Protein AF-A0A842JA09-F1 (afdb_monomer_lite)

Radius of gyration: 15.21 Å; chains: 1; bounding box: 38×19×45 Å

Secondary structure (DSSP, 8-state):
--HHHHHHHHS-HHHHHHHHHHHHHHHHHHHHHHHHTTSTTTHHHHHHHHHHHHHHHHHHHHHTT-HHHHHHHHHHHHHHHHHTTS--PBPHHHHHHHHHHHHHHHHHHHHHHTT-SSPPPPPTTTTS--S--B-

Structure (mmCIF, N/CA/C/O backbone):
data_AF-A0A842JA09-F1
#
_entry.id   AF-A0A842JA09-F1
#
loop_
_atom_site.group_PDB
_atom_site.id
_atom_site.type_symbol
_atom_site.label_atom_id
_atom_site.label_alt_id
_atom_site.label_comp_id
_atom_site.label_asym_id
_atom_site.label_entity_id
_atom_site.label_seq_id
_atom_site.pdbx_PDB_ins_code
_atom_site.Cartn_x
_atom_site.Cartn_y
_atom_site.Cartn_z
_atom_site.occupancy
_atom_site.B_iso_or_equiv
_atom_site.auth_seq_id
_atom_site.auth_comp_id
_atom_site.auth_asym_id
_atom_site.auth_atom_id
_atom_site.pdbx_PDB_model_num
ATOM 1 N N . MET A 1 1 ? 7.811 -2.016 -24.109 1.00 83.75 1 MET A N 1
ATOM 2 C CA . MET A 1 1 ? 8.863 -1.941 -23.073 1.00 83.75 1 MET A CA 1
ATOM 3 C C . MET A 1 1 ? 8.120 -1.791 -21.772 1.00 83.75 1 MET A C 1
ATOM 5 O O . MET A 1 1 ? 7.260 -0.922 -21.731 1.00 83.75 1 MET A O 1
ATOM 9 N N . GLY A 1 2 ? 8.335 -2.692 -20.819 1.00 96.88 2 GLY A N 1
ATOM 10 C CA . GLY A 1 2 ? 7.568 -2.692 -19.583 1.00 96.88 2 GLY A CA 1
ATOM 11 C C . GLY A 1 2 ? 8.122 -1.746 -18.530 1.00 96.88 2 GLY A C 1
ATOM 12 O O . GLY A 1 2 ? 9.073 -0.991 -18.772 1.00 96.88 2 GLY A O 1
ATOM 13 N N . ILE A 1 3 ? 7.485 -1.775 -17.366 1.00 98.25 3 ILE A N 1
ATOM 14 C CA . ILE A 1 3 ? 7.798 -0.905 -16.235 1.00 98.25 3 ILE A CA 1
ATOM 15 C C . ILE A 1 3 ? 9.226 -1.150 -15.739 1.00 98.25 3 ILE A C 1
ATOM 17 O O . ILE A 1 3 ? 9.992 -0.193 -15.634 1.00 98.25 3 ILE A O 1
ATOM 21 N N . LEU A 1 4 ? 9.607 -2.405 -15.481 1.00 98.06 4 LEU A N 1
ATOM 22 C CA . LEU A 1 4 ? 10.922 -2.739 -14.928 1.00 98.06 4 LEU A CA 1
ATOM 23 C C . LEU A 1 4 ? 12.049 -2.305 -15.860 1.00 98.06 4 LEU A C 1
ATOM 25 O O . LEU A 1 4 ? 12.944 -1.581 -15.434 1.00 98.06 4 LEU A O 1
ATOM 29 N N . LYS A 1 5 ? 11.962 -2.640 -17.151 1.00 97.88 5 LYS A N 1
ATOM 30 C CA . LYS A 1 5 ? 12.979 -2.210 -18.123 1.00 97.88 5 LYS A CA 1
ATOM 31 C C . LYS A 1 5 ? 13.066 -0.694 -18.247 1.00 97.88 5 LYS A C 1
ATOM 33 O O . LYS A 1 5 ? 14.140 -0.169 -18.513 1.00 97.88 5 LYS A O 1
ATOM 38 N N . SER A 1 6 ? 11.950 0.015 -18.076 1.00 97.75 6 SER A N 1
ATOM 39 C CA . SER A 1 6 ? 11.962 1.482 -18.071 1.00 97.75 6 SER A CA 1
ATOM 40 C C . SER A 1 6 ? 12.716 2.020 -16.850 1.00 97.75 6 SER A C 1
ATOM 42 O O . SER A 1 6 ? 13.542 2.917 -16.993 1.00 97.75 6 SER A O 1
ATOM 44 N N . LEU A 1 7 ? 12.508 1.427 -15.670 1.00 97.88 7 LEU A N 1
ATOM 45 C CA . LEU A 1 7 ? 13.255 1.777 -14.458 1.00 97.88 7 LEU A CA 1
ATOM 46 C C . LEU A 1 7 ? 14.756 1.487 -14.597 1.00 97.88 7 LEU A C 1
ATOM 48 O O . LEU A 1 7 ? 15.566 2.321 -14.213 1.00 97.88 7 LEU A O 1
ATOM 52 N N . GLU A 1 8 ? 15.133 0.353 -15.184 1.00 97.38 8 GLU A N 1
ATOM 53 C CA . GLU A 1 8 ? 16.539 -0.019 -15.419 1.00 97.38 8 GLU A CA 1
ATOM 54 C C . GLU A 1 8 ? 17.255 0.886 -16.440 1.00 97.38 8 GLU A C 1
ATOM 56 O O . GLU A 1 8 ? 18.484 0.922 -16.482 1.00 97.38 8 GLU A O 1
ATOM 61 N N . ILE A 1 9 ? 16.505 1.615 -17.275 1.00 97.62 9 ILE A N 1
ATOM 62 C CA . ILE A 1 9 ? 17.046 2.644 -18.176 1.00 97.62 9 ILE A CA 1
ATOM 63 C C . ILE A 1 9 ? 17.210 3.977 -17.441 1.00 97.62 9 ILE A C 1
ATOM 65 O O . ILE A 1 9 ? 18.205 4.676 -17.644 1.00 97.62 9 ILE A O 1
ATOM 69 N N . ASP A 1 10 ? 16.229 4.338 -16.614 1.00 97.38 10 ASP A N 1
ATOM 70 C CA . ASP A 1 10 ? 16.164 5.644 -15.954 1.00 97.38 10 ASP A CA 1
ATOM 71 C C . ASP A 1 10 ? 17.037 5.730 -14.686 1.00 97.38 10 ASP A C 1
ATOM 73 O O . ASP A 1 10 ? 17.441 6.828 -14.290 1.00 97.38 10 ASP A O 1
ATOM 77 N N . TYR A 1 11 ? 17.343 4.593 -14.056 1.00 97.88 11 TYR A N 1
ATOM 78 C CA . TYR A 1 11 ? 18.053 4.494 -12.778 1.00 97.88 11 TYR A CA 1
ATOM 79 C C . TYR A 1 11 ? 19.168 3.438 -12.825 1.00 97.88 11 TYR A C 1
ATOM 81 O O . TYR A 1 11 ? 19.184 2.556 -13.680 1.00 97.88 11 TYR A O 1
ATOM 89 N N . SER A 1 12 ? 20.126 3.511 -11.893 1.00 97.94 12 SER A N 1
ATOM 90 C CA . SER A 1 12 ? 21.146 2.465 -11.759 1.00 97.94 12 SER A CA 1
ATOM 91 C C . SER A 1 12 ? 20.546 1.176 -11.202 1.00 97.94 12 SER A C 1
ATOM 93 O O . SER A 1 12 ? 19.601 1.219 -10.415 1.00 97.94 12 SER A O 1
ATOM 95 N N . TYR A 1 13 ? 21.157 0.041 -11.547 1.00 96.38 13 TYR A N 1
ATOM 96 C CA . TYR A 1 13 ? 20.757 -1.278 -11.051 1.00 96.38 13 TYR A CA 1
ATOM 97 C C . TYR A 1 13 ? 20.590 -1.305 -9.521 1.00 96.38 13 TYR A C 1
ATOM 99 O O . TYR A 1 13 ? 19.532 -1.695 -9.045 1.00 96.38 13 TYR A O 1
ATOM 107 N N . ASP A 1 14 ? 21.563 -0.775 -8.769 1.00 98.06 14 ASP A N 1
ATOM 108 C CA . ASP A 1 14 ? 21.517 -0.744 -7.298 1.00 98.06 14 ASP A CA 1
ATOM 109 C C . ASP A 1 14 ? 20.282 -0.002 -6.750 1.00 98.06 14 ASP A C 1
ATOM 111 O O . ASP A 1 14 ? 19.674 -0.440 -5.779 1.00 98.06 14 ASP A O 1
ATOM 115 N N . ILE A 1 15 ? 19.877 1.105 -7.390 1.00 98.06 15 ILE A N 1
ATOM 116 C CA . ILE A 1 15 ? 18.699 1.888 -6.979 1.00 98.06 15 ILE A CA 1
ATOM 117 C C . ILE A 1 15 ? 17.418 1.102 -7.260 1.00 98.06 15 ILE A C 1
ATOM 119 O O . ILE A 1 15 ? 16.494 1.105 -6.446 1.00 98.06 15 ILE A O 1
ATOM 123 N N . VAL A 1 16 ? 17.350 0.443 -8.419 1.00 98.25 16 VAL A N 1
ATOM 124 C CA . VAL A 1 16 ? 16.198 -0.382 -8.793 1.00 98.25 16 VAL A CA 1
ATOM 125 C C . VAL A 1 16 ? 16.078 -1.571 -7.841 1.00 98.25 16 VAL A C 1
ATOM 127 O O . VAL A 1 16 ? 15.003 -1.800 -7.296 1.00 98.25 16 VAL A O 1
ATOM 130 N N . GLU A 1 17 ? 17.171 -2.288 -7.579 1.00 97.88 17 GLU A N 1
ATOM 131 C CA . GLU A 1 17 ? 17.195 -3.438 -6.671 1.00 97.88 17 GLU A CA 1
ATOM 132 C C . GLU A 1 17 ? 16.815 -3.047 -5.236 1.00 97.88 17 GLU A C 1
ATOM 134 O O . GLU A 1 17 ? 15.989 -3.724 -4.615 1.00 97.88 17 GLU A O 1
ATOM 139 N N . GLU A 1 18 ? 17.353 -1.937 -4.717 1.00 98.06 18 GLU A N 1
ATOM 140 C CA . GLU A 1 18 ? 16.997 -1.418 -3.392 1.00 98.06 18 GLU A CA 1
ATOM 141 C C . GLU A 1 18 ? 15.508 -1.065 -3.319 1.00 98.06 18 GLU A C 1
ATOM 143 O O . GLU A 1 18 ? 14.823 -1.459 -2.371 1.00 98.06 18 GLU A O 1
ATOM 148 N N . PHE A 1 19 ? 14.981 -0.375 -4.337 1.00 98.19 19 PHE A N 1
ATOM 149 C CA . PHE A 1 19 ? 13.563 -0.039 -4.411 1.00 98.19 19 PHE A CA 1
ATOM 150 C C . PHE A 1 19 ? 12.682 -1.291 -4.401 1.00 98.19 19 PHE A C 1
ATOM 152 O O . PHE A 1 19 ? 11.757 -1.366 -3.593 1.00 98.19 19 PHE A O 1
ATOM 159 N N . LEU A 1 20 ? 12.961 -2.270 -5.266 1.00 98.19 20 LEU A N 1
ATOM 160 C CA . LEU A 1 20 ? 12.163 -3.495 -5.372 1.00 98.19 20 LEU A CA 1
ATOM 161 C C . LEU A 1 20 ? 12.213 -4.308 -4.079 1.00 98.19 20 LEU A C 1
ATOM 163 O O . LEU A 1 20 ? 11.175 -4.753 -3.592 1.00 98.19 20 LEU A O 1
ATOM 167 N N . SER A 1 21 ? 13.400 -4.441 -3.486 1.00 98.06 21 SER A N 1
ATOM 168 C CA . SER A 1 21 ? 13.589 -5.158 -2.224 1.00 98.06 21 SER A CA 1
ATOM 169 C C . SER A 1 21 ? 12.813 -4.498 -1.086 1.00 98.06 21 SER A C 1
ATOM 171 O O . SER A 1 21 ? 12.108 -5.168 -0.331 1.00 98.06 21 SER A O 1
ATOM 173 N N . HIS A 1 22 ? 12.902 -3.170 -0.979 1.00 97.62 22 HIS A N 1
ATOM 174 C CA . HIS A 1 22 ? 12.197 -2.416 0.049 1.00 97.62 22 HIS A CA 1
ATOM 175 C C . HIS A 1 22 ? 10.681 -2.444 -0.167 1.00 97.62 22 HIS A C 1
ATOM 177 O O . HIS A 1 22 ? 9.932 -2.668 0.780 1.00 97.62 22 HIS A O 1
ATOM 183 N N . TYR A 1 23 ? 10.219 -2.259 -1.404 1.00 98.38 23 TYR A N 1
ATOM 184 C CA . TYR A 1 23 ? 8.800 -2.306 -1.742 1.00 98.38 23 TYR A CA 1
ATOM 185 C C . TYR A 1 23 ? 8.193 -3.684 -1.454 1.00 98.38 23 TYR A C 1
ATOM 187 O O . TYR A 1 23 ? 7.129 -3.757 -0.843 1.00 98.38 23 TYR A O 1
ATOM 195 N N . SER A 1 24 ? 8.897 -4.762 -1.811 1.00 98.06 24 SER A N 1
ATOM 196 C CA . SER A 1 24 ? 8.469 -6.140 -1.551 1.00 98.06 24 SER A CA 1
ATOM 197 C C . SER A 1 24 ? 8.348 -6.428 -0.052 1.00 98.06 24 SER A C 1
ATOM 199 O O . SER A 1 24 ? 7.278 -6.822 0.407 1.00 98.06 24 SER A O 1
ATOM 201 N N . LEU A 1 25 ? 9.381 -6.086 0.733 1.00 98.06 25 LEU A N 1
ATOM 202 C CA . LEU A 1 25 ? 9.343 -6.203 2.195 1.00 98.06 25 LEU A CA 1
ATOM 203 C C . LEU A 1 25 ? 8.144 -5.463 2.799 1.00 98.06 25 LEU A C 1
ATOM 205 O O . LEU A 1 25 ? 7.492 -5.963 3.711 1.00 98.06 25 LEU A O 1
ATOM 209 N N . MET A 1 26 ? 7.869 -4.255 2.312 1.00 98.12 26 MET A N 1
ATOM 210 C CA . MET A 1 26 ? 6.778 -3.448 2.837 1.00 98.12 26 MET A CA 1
ATOM 211 C C . MET A 1 26 ? 5.408 -4.043 2.521 1.00 98.12 26 MET A C 1
ATOM 213 O O . MET A 1 26 ? 4.550 -4.010 3.399 1.00 98.12 26 MET A O 1
ATOM 217 N N . CYS A 1 27 ? 5.206 -4.609 1.328 1.00 98.06 27 CYS A N 1
ATOM 218 C CA . CYS A 1 27 ? 3.949 -5.279 0.990 1.00 98.06 27 CYS A CA 1
ATOM 219 C C . CYS A 1 27 ? 3.729 -6.533 1.858 1.00 98.06 27 CYS A C 1
ATOM 221 O O . CYS A 1 27 ? 2.653 -6.688 2.433 1.00 98.06 27 CYS A O 1
ATOM 223 N N . ASP A 1 28 ? 4.773 -7.340 2.084 1.00 97.69 28 ASP A N 1
ATOM 224 C CA . ASP A 1 28 ? 4.704 -8.547 2.925 1.00 97.69 28 ASP A CA 1
ATOM 225 C C . ASP A 1 28 ? 4.318 -8.244 4.391 1.00 97.69 28 ASP A C 1
ATOM 227 O O . ASP A 1 28 ? 3.726 -9.074 5.087 1.00 97.69 28 ASP A O 1
ATOM 231 N N . LEU A 1 29 ? 4.654 -7.048 4.888 1.00 98.06 29 LEU A N 1
ATOM 232 C CA . LEU A 1 29 ? 4.340 -6.620 6.253 1.00 98.06 29 LEU A CA 1
ATOM 233 C C . LEU A 1 29 ? 2.914 -6.070 6.415 1.00 98.06 29 LEU A C 1
ATOM 235 O O . LEU A 1 29 ? 2.428 -6.016 7.548 1.00 98.06 29 LEU A O 1
ATOM 239 N N . MET A 1 30 ? 2.238 -5.655 5.337 1.00 98.25 30 MET A N 1
ATOM 240 C CA . MET A 1 30 ? 0.943 -4.962 5.421 1.00 98.25 30 MET A CA 1
ATOM 241 C C . MET A 1 30 ? -0.145 -5.843 6.035 1.00 98.25 30 MET A C 1
ATOM 243 O O . MET A 1 30 ? -0.721 -5.482 7.060 1.00 98.25 30 MET A O 1
ATOM 247 N N . GLU A 1 31 ? -0.415 -7.004 5.443 1.00 98.31 31 GLU A N 1
ATOM 248 C CA . GLU A 1 31 ? -1.526 -7.877 5.837 1.00 98.31 31 GLU A CA 1
ATOM 249 C C . GLU A 1 31 ? -1.536 -8.248 7.337 1.00 98.31 31 GLU A C 1
ATOM 251 O O . GLU A 1 31 ? -2.553 -8.011 8.002 1.00 98.31 31 GLU A O 1
ATOM 256 N N . PRO A 1 32 ? -0.439 -8.747 7.951 1.00 98.44 32 PRO A N 1
ATOM 257 C CA . PRO A 1 32 ? -0.453 -9.076 9.378 1.00 98.44 32 PRO A CA 1
ATOM 258 C C . PRO A 1 32 ? -0.660 -7.849 10.281 1.00 98.44 32 PRO A C 1
ATOM 260 O O . PRO A 1 32 ? -1.242 -7.972 11.368 1.00 98.44 32 PRO A O 1
ATOM 263 N N . LEU A 1 33 ? -0.208 -6.663 9.858 1.00 98.75 33 LEU A N 1
ATOM 264 C CA . LEU A 1 33 ? -0.462 -5.418 10.581 1.00 98.75 33 LEU A CA 1
ATOM 265 C C . LEU A 1 33 ? -1.934 -5.009 10.472 1.00 98.75 33 LEU A C 1
ATOM 267 O O . LEU A 1 33 ? -2.533 -4.674 11.497 1.00 98.75 33 LEU A O 1
ATOM 271 N N . ILE A 1 34 ? -2.520 -5.103 9.275 1.00 98.81 34 ILE A N 1
ATOM 272 C CA . ILE A 1 34 ? -3.927 -4.785 8.996 1.00 98.81 34 ILE A CA 1
ATOM 273 C C . ILE A 1 34 ? -4.850 -5.674 9.831 1.00 98.81 34 ILE A C 1
ATOM 275 O O . ILE A 1 34 ? -5.670 -5.161 10.589 1.00 98.81 34 ILE A O 1
ATOM 279 N N . ILE A 1 35 ? -4.651 -6.995 9.799 1.00 98.62 35 ILE A N 1
ATOM 280 C CA . ILE A 1 35 ? -5.442 -7.949 10.596 1.00 98.62 35 ILE A CA 1
ATOM 281 C C . ILE A 1 35 ? -5.349 -7.626 12.094 1.00 98.62 35 ILE A C 1
ATOM 283 O O . ILE A 1 35 ? -6.319 -7.746 12.845 1.00 98.62 35 ILE A O 1
ATOM 287 N N . GLY A 1 36 ? -4.178 -7.193 12.564 1.00 98.44 36 GLY A N 1
ATOM 288 C CA . GLY A 1 36 ? -4.000 -6.833 13.965 1.00 98.44 36 GLY A CA 1
ATOM 289 C C . GLY A 1 36 ? -4.703 -5.538 14.391 1.00 98.44 36 GLY A C 1
ATOM 290 O O . GLY A 1 36 ? -4.839 -5.335 15.595 1.00 98.44 36 GLY A O 1
ATOM 291 N N . LEU A 1 37 ? -5.201 -4.700 13.472 1.00 98.56 37 LEU A N 1
ATOM 292 C CA . LEU A 1 37 ? -5.985 -3.505 13.820 1.00 98.56 37 LEU A CA 1
ATOM 293 C C . LEU A 1 37 ? -7.328 -3.842 14.482 1.00 98.56 37 LEU A C 1
ATOM 295 O O . LEU A 1 37 ? -7.799 -3.078 15.322 1.00 98.56 37 LEU A O 1
ATOM 299 N N . ALA A 1 38 ? -7.907 -5.010 14.190 1.00 97.25 38 ALA A N 1
ATOM 300 C CA . ALA A 1 38 ? -9.127 -5.492 14.847 1.00 97.25 38 ALA A CA 1
ATOM 301 C C . ALA A 1 38 ? -8.923 -5.792 16.349 1.00 97.25 38 ALA A C 1
ATOM 303 O O . ALA A 1 38 ? -9.867 -6.078 17.088 1.00 97.25 38 ALA A O 1
ATOM 304 N N . ARG A 1 39 ? -7.675 -5.748 16.832 1.00 97.25 39 ARG A N 1
ATOM 305 C CA . ARG A 1 39 ? -7.318 -6.018 18.221 1.00 97.25 39 ARG A CA 1
ATOM 306 C C . ARG A 1 39 ? -6.917 -4.744 18.946 1.00 97.25 39 ARG A C 1
ATOM 308 O O . ARG A 1 39 ? -5.899 -4.130 18.633 1.00 97.25 39 ARG A O 1
ATOM 315 N N . ASN A 1 40 ? -7.656 -4.407 19.999 1.00 95.31 40 ASN A N 1
ATOM 316 C CA . ASN A 1 40 ? -7.423 -3.182 20.764 1.00 95.31 40 ASN A CA 1
ATOM 317 C C . ASN A 1 40 ? -6.006 -3.117 21.381 1.00 95.31 40 ASN A C 1
ATOM 319 O O . ASN A 1 40 ? -5.375 -2.067 21.404 1.00 95.31 40 ASN A O 1
ATOM 323 N N . ASP A 1 41 ? -5.452 -4.259 21.811 1.00 97.38 41 ASP A N 1
ATOM 324 C CA . ASP A 1 41 ? -4.091 -4.347 22.364 1.00 97.38 41 ASP A CA 1
ATOM 325 C C . ASP A 1 41 ? -2.977 -4.123 21.325 1.00 97.38 41 ASP A C 1
ATOM 327 O O . ASP A 1 41 ? -1.820 -3.933 21.698 1.00 97.38 41 ASP A O 1
ATOM 331 N N . ARG A 1 42 ? -3.307 -4.145 20.027 1.00 97.50 42 ARG A N 1
ATOM 332 C CA . ARG A 1 42 ? -2.354 -3.990 18.916 1.00 97.50 42 ARG A CA 1
ATOM 333 C C . ARG A 1 42 ? -2.610 -2.766 18.048 1.00 97.50 42 ARG A C 1
ATOM 335 O O . ARG A 1 42 ? -1.673 -2.317 17.393 1.00 97.50 42 ARG A O 1
ATOM 342 N N . TYR A 1 43 ? -3.827 -2.220 18.073 1.00 98.31 43 TYR A N 1
ATOM 343 C CA . TYR A 1 43 ? -4.281 -1.141 17.197 1.00 98.31 43 TYR A CA 1
ATOM 344 C C . TYR A 1 43 ? -3.248 -0.022 17.053 1.00 98.31 43 TYR A C 1
ATOM 346 O O . TYR A 1 43 ? -2.737 0.207 15.961 1.00 98.31 43 TYR A O 1
ATOM 354 N N . ASN A 1 44 ? -2.860 0.598 18.172 1.00 98.25 44 ASN A N 1
ATOM 355 C CA . ASN A 1 44 ? -1.928 1.724 18.177 1.00 98.25 44 ASN A CA 1
ATOM 356 C C . ASN A 1 44 ? -0.564 1.376 17.567 1.00 98.25 44 ASN A C 1
ATOM 358 O O . ASN A 1 44 ? -0.021 2.158 16.792 1.00 98.25 44 ASN A O 1
ATOM 362 N N . ALA A 1 45 ? 0.011 0.219 17.897 1.00 98.31 45 ALA A N 1
ATOM 363 C CA . ALA A 1 45 ? 1.303 -0.174 17.339 1.00 98.31 45 ALA A CA 1
ATOM 364 C C . ALA A 1 45 ? 1.196 -0.412 15.826 1.00 98.31 45 ALA A C 1
ATOM 366 O O . ALA A 1 45 ? 2.013 0.096 15.058 1.00 98.31 45 ALA A O 1
ATOM 367 N N . ASN A 1 46 ? 0.149 -1.122 15.406 1.00 98.75 46 ASN A N 1
ATOM 368 C CA . ASN A 1 46 ? -0.046 -1.524 14.023 1.00 98.75 46 ASN A CA 1
ATOM 369 C C . ASN A 1 46 ? -0.387 -0.345 13.108 1.00 98.75 46 ASN A C 1
ATOM 371 O O . ASN A 1 46 ? 0.199 -0.235 12.035 1.00 98.75 46 ASN A O 1
ATOM 375 N N . ILE A 1 47 ? -1.272 0.567 13.526 1.00 98.75 47 ILE A N 1
ATOM 376 C CA . ILE A 1 47 ? -1.661 1.709 12.687 1.00 98.75 47 ILE A CA 1
ATOM 377 C C . ILE A 1 47 ? -0.506 2.695 12.492 1.00 98.75 47 ILE A C 1
ATOM 379 O O . ILE A 1 47 ? -0.319 3.238 11.405 1.00 98.75 47 ILE A O 1
ATOM 383 N N . ASN A 1 48 ? 0.326 2.884 13.523 1.00 98.69 48 ASN A N 1
ATOM 384 C CA . ASN A 1 48 ? 1.537 3.693 13.409 1.00 98.69 48 ASN A CA 1
ATOM 385 C C . ASN A 1 48 ? 2.563 3.054 12.462 1.00 98.69 48 ASN A C 1
ATOM 387 O O . ASN A 1 48 ? 3.261 3.779 11.755 1.00 98.69 48 ASN A O 1
ATOM 391 N N . GLU A 1 49 ? 2.663 1.723 12.442 1.00 98.75 49 GLU A N 1
ATOM 392 C CA . GLU A 1 49 ? 3.556 1.026 11.516 1.00 98.75 49 GLU A CA 1
ATOM 393 C C . GLU A 1 49 ? 3.045 1.090 10.077 1.00 98.75 49 GLU A C 1
ATOM 395 O O . GLU A 1 49 ? 3.799 1.485 9.195 1.00 98.75 49 GLU A O 1
ATOM 400 N N . LEU A 1 50 ? 1.756 0.835 9.842 1.00 98.88 50 LEU A N 1
ATOM 401 C CA . LEU A 1 50 ? 1.138 0.981 8.519 1.00 98.88 50 LEU A CA 1
ATOM 402 C C . LEU A 1 50 ? 1.314 2.394 7.954 1.00 98.88 50 LEU A C 1
ATOM 404 O O . LEU A 1 50 ? 1.698 2.560 6.800 1.00 98.88 50 LEU A O 1
ATOM 408 N N . PHE A 1 51 ? 1.128 3.424 8.782 1.00 98.81 51 PHE A N 1
ATOM 409 C CA . PHE A 1 51 ? 1.388 4.802 8.374 1.00 98.81 51 PHE A CA 1
ATOM 410 C C . PHE A 1 51 ? 2.844 5.017 7.925 1.00 98.81 51 PHE A C 1
ATOM 412 O O . PHE A 1 51 ? 3.083 5.644 6.894 1.00 98.81 51 PHE A O 1
ATOM 419 N N . ARG A 1 52 ? 3.828 4.468 8.655 1.00 98.75 52 ARG A N 1
ATOM 420 C CA . ARG A 1 52 ? 5.248 4.530 8.259 1.00 98.75 52 ARG A CA 1
ATOM 421 C C . ARG A 1 52 ? 5.513 3.787 6.953 1.00 98.75 52 ARG A C 1
ATOM 423 O O . ARG A 1 52 ? 6.245 4.303 6.110 1.00 98.75 52 ARG A O 1
ATOM 430 N N . ILE A 1 53 ? 4.908 2.615 6.775 1.00 98.75 53 ILE A N 1
ATOM 431 C CA . ILE A 1 53 ? 4.987 1.835 5.537 1.00 98.75 53 ILE A CA 1
ATOM 432 C C . ILE A 1 53 ? 4.508 2.684 4.353 1.00 98.75 53 ILE A C 1
ATOM 434 O O . ILE A 1 53 ? 5.257 2.884 3.394 1.00 98.75 53 ILE A O 1
ATOM 438 N N . PHE A 1 54 ? 3.304 3.255 4.439 1.00 98.81 54 PHE A N 1
ATOM 439 C CA . PHE A 1 54 ? 2.749 4.068 3.356 1.00 98.81 54 PHE A CA 1
ATOM 440 C C . PHE A 1 54 ? 3.548 5.354 3.113 1.00 98.81 54 PHE A C 1
ATOM 442 O O . PHE A 1 54 ? 3.756 5.737 1.961 1.00 98.81 54 PHE A O 1
ATOM 449 N N . HIS A 1 55 ? 4.083 5.983 4.161 1.00 98.50 55 HIS A N 1
ATOM 450 C CA . HIS A 1 55 ? 4.979 7.134 4.030 1.00 98.50 55 HIS A CA 1
ATOM 451 C C . HIS A 1 55 ? 6.269 6.800 3.255 1.00 98.50 55 HIS A C 1
ATOM 453 O O . HIS A 1 55 ? 6.700 7.547 2.366 1.00 98.50 55 HIS A O 1
ATOM 459 N N . ASN A 1 56 ? 6.880 5.652 3.559 1.00 98.31 56 ASN A N 1
ATOM 460 C CA . ASN A 1 56 ? 8.095 5.186 2.894 1.00 98.31 56 ASN A CA 1
ATOM 461 C C . ASN A 1 56 ? 7.829 4.840 1.423 1.00 98.31 56 ASN A C 1
ATOM 463 O O . ASN A 1 56 ? 8.551 5.315 0.542 1.00 98.31 56 ASN A O 1
ATOM 467 N N . ILE A 1 57 ? 6.757 4.091 1.140 1.00 98.62 57 ILE A N 1
ATOM 468 C CA . ILE A 1 57 ? 6.357 3.753 -0.234 1.00 98.62 57 ILE A CA 1
ATOM 469 C C . ILE A 1 57 ? 6.036 5.021 -1.032 1.00 98.62 57 ILE A C 1
ATOM 471 O O . ILE A 1 57 ? 6.422 5.122 -2.197 1.00 98.62 57 ILE A O 1
ATOM 475 N N . LYS A 1 58 ? 5.389 6.027 -0.432 1.00 98.56 58 LYS A N 1
ATOM 476 C CA . LYS A 1 58 ? 5.112 7.318 -1.084 1.00 98.56 58 LYS A CA 1
ATOM 477 C C . LYS A 1 58 ? 6.372 8.024 -1.536 1.00 98.56 58 LYS A C 1
ATOM 479 O O . LYS A 1 58 ? 6.469 8.439 -2.691 1.00 98.56 58 LYS A O 1
ATOM 484 N N . SER A 1 59 ? 7.336 8.144 -0.634 1.00 97.81 59 SER A N 1
ATOM 485 C CA . SER A 1 59 ? 8.596 8.822 -0.921 1.00 97.81 59 SER A CA 1
ATOM 486 C C . SER A 1 59 ? 9.371 8.088 -2.018 1.00 97.81 59 SER A C 1
ATOM 488 O O . SER A 1 59 ? 9.806 8.707 -2.990 1.00 97.81 59 SER A O 1
ATOM 490 N N . ALA A 1 60 ? 9.454 6.759 -1.917 1.00 98.00 60 ALA A N 1
ATOM 491 C CA . ALA A 1 60 ? 10.146 5.918 -2.886 1.00 98.00 60 ALA A CA 1
ATOM 492 C C . ALA A 1 60 ? 9.468 5.929 -4.269 1.00 98.00 60 ALA A C 1
ATOM 494 O O . ALA A 1 60 ? 10.119 6.165 -5.284 1.00 98.00 60 ALA A O 1
ATOM 495 N N . SER A 1 61 ? 8.145 5.755 -4.329 1.00 98.38 61 SER A N 1
ATOM 496 C CA . SER A 1 61 ? 7.390 5.766 -5.592 1.00 98.38 61 SER A CA 1
ATOM 497 C C . SER A 1 61 ? 7.377 7.136 -6.272 1.00 98.38 61 SER A C 1
ATOM 499 O O . SER A 1 61 ? 7.391 7.198 -7.501 1.00 98.38 61 SER A O 1
ATOM 501 N N . SER A 1 62 ? 7.413 8.230 -5.505 1.00 98.38 62 SER A N 1
ATOM 502 C CA . SER A 1 62 ? 7.607 9.582 -6.039 1.00 98.38 62 SER A CA 1
ATOM 503 C C . SER A 1 62 ? 8.980 9.727 -6.702 1.00 98.38 62 SER A C 1
ATOM 505 O O . SER A 1 62 ? 9.073 10.172 -7.848 1.00 98.38 62 SER A O 1
ATOM 507 N N . PHE A 1 63 ? 10.043 9.276 -6.025 1.00 98.12 63 PHE A N 1
ATOM 508 C CA . PHE A 1 63 ? 11.404 9.292 -6.565 1.00 98.12 63 PHE A CA 1
ATOM 509 C C . PHE A 1 63 ? 11.531 8.456 -7.849 1.00 98.12 63 PHE A C 1
ATOM 511 O O . PHE A 1 63 ? 12.107 8.929 -8.831 1.00 98.12 63 PHE A O 1
ATOM 518 N N . MET A 1 64 ? 10.924 7.265 -7.867 1.00 97.94 64 MET A N 1
ATOM 519 C CA . MET A 1 64 ? 10.894 6.346 -9.016 1.00 97.94 64 MET A CA 1
ATOM 520 C C . MET A 1 64 ? 9.864 6.734 -10.094 1.00 97.94 64 MET A C 1
ATOM 522 O O . MET A 1 64 ? 9.732 6.045 -11.101 1.00 97.94 64 MET A O 1
ATOM 526 N N . LYS A 1 65 ? 9.102 7.823 -9.895 1.00 97.88 65 LYS A N 1
ATOM 527 C CA . LYS A 1 65 ? 8.034 8.309 -10.796 1.00 97.88 65 LYS A CA 1
ATOM 528 C C . LYS A 1 65 ? 6.935 7.277 -11.096 1.00 97.88 65 LYS A C 1
ATOM 530 O O . LYS A 1 65 ? 6.267 7.338 -12.132 1.00 97.88 65 LYS A O 1
ATOM 535 N N . LEU A 1 66 ? 6.680 6.363 -10.163 1.00 98.44 66 LEU A N 1
ATOM 536 C CA . LEU A 1 66 ? 5.652 5.326 -10.269 1.00 98.44 66 LEU A CA 1
ATOM 537 C C . LEU A 1 66 ? 4.294 5.874 -9.818 1.00 98.44 66 LEU A C 1
ATOM 539 O O . LEU A 1 66 ? 3.802 5.593 -8.725 1.00 98.44 66 LEU A O 1
ATOM 543 N N . ASN A 1 67 ? 3.684 6.687 -10.6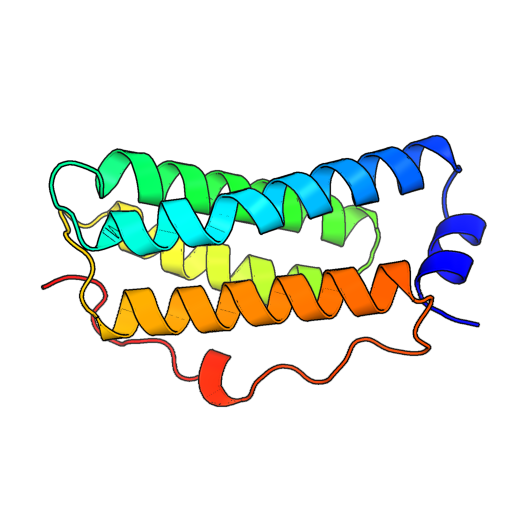84 1.00 98.06 67 ASN A N 1
ATOM 544 C CA . ASN A 1 67 ? 2.470 7.449 -10.374 1.00 98.06 67 ASN A CA 1
ATOM 545 C C . ASN A 1 67 ? 1.295 6.621 -9.807 1.00 98.06 67 ASN A C 1
ATOM 547 O O . ASN A 1 67 ? 0.638 7.122 -8.892 1.00 98.06 67 ASN A O 1
ATOM 551 N N . PRO A 1 68 ? 0.977 5.404 -10.296 1.00 98.56 68 PRO A N 1
ATOM 552 C CA . PRO A 1 68 ? -0.105 4.604 -9.711 1.00 98.56 68 PRO A CA 1
ATOM 553 C C . PRO A 1 68 ? 0.152 4.200 -8.255 1.00 98.56 68 PRO A C 1
ATOM 555 O O . PRO A 1 68 ? -0.740 4.366 -7.421 1.00 98.56 68 PRO A O 1
ATOM 558 N N . ILE A 1 69 ? 1.378 3.773 -7.931 1.00 98.75 69 ILE A N 1
ATOM 559 C CA . ILE A 1 69 ? 1.787 3.446 -6.557 1.00 98.75 69 ILE A CA 1
ATOM 560 C C . ILE A 1 69 ? 1.752 4.707 -5.693 1.00 98.75 69 ILE A C 1
ATOM 562 O O . ILE A 1 69 ? 1.140 4.691 -4.629 1.00 98.75 69 ILE A O 1
ATOM 566 N N . PHE A 1 70 ? 2.320 5.816 -6.185 1.00 98.81 70 PHE A N 1
ATOM 567 C CA . PHE A 1 70 ? 2.343 7.103 -5.481 1.00 98.81 70 PHE A CA 1
ATOM 568 C C . PHE A 1 70 ? 0.939 7.595 -5.099 1.00 98.81 70 PHE A C 1
ATOM 570 O O . PHE A 1 70 ? 0.719 8.072 -3.984 1.00 98.81 70 PHE A O 1
ATOM 577 N N . LYS A 1 71 ? -0.037 7.469 -6.003 1.00 98.56 71 LYS A N 1
ATOM 578 C CA . LYS A 1 71 ? -1.420 7.879 -5.726 1.00 98.56 71 LYS A CA 1
ATOM 579 C C . LYS A 1 71 ? -2.098 6.972 -4.704 1.00 98.56 71 LYS A C 1
ATOM 581 O O . LYS A 1 71 ? -2.717 7.488 -3.778 1.00 98.56 71 LYS A O 1
ATOM 586 N N . LEU A 1 72 ? -1.965 5.651 -4.851 1.00 98.75 72 LEU A N 1
ATOM 587 C CA . LEU A 1 72 ? -2.559 4.694 -3.914 1.00 98.75 72 LEU A CA 1
ATOM 588 C C . LEU A 1 72 ? -1.998 4.873 -2.501 1.00 98.75 72 LEU A C 1
ATOM 590 O O . LEU A 1 72 ? -2.752 4.957 -1.539 1.00 98.75 72 LEU A O 1
ATOM 594 N N . THR A 1 73 ? -0.678 4.995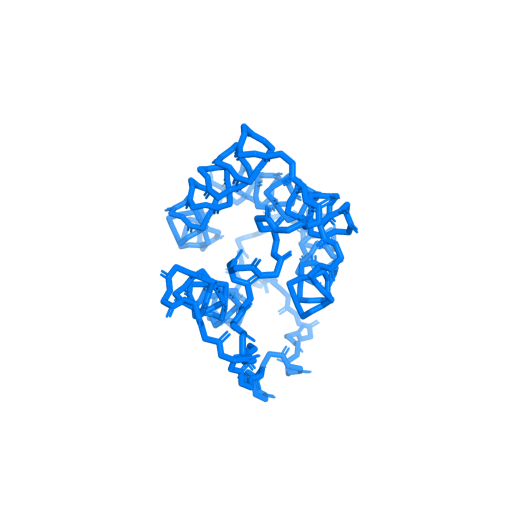 -2.380 1.00 98.62 73 THR A N 1
ATOM 595 C CA . THR A 1 73 ? -0.028 5.156 -1.077 1.00 98.62 73 THR A CA 1
ATOM 596 C C . THR A 1 73 ? -0.280 6.522 -0.452 1.00 98.62 73 THR A C 1
ATOM 598 O O . THR A 1 73 ? -0.302 6.618 0.767 1.00 98.62 73 THR A O 1
ATOM 601 N N . THR A 1 74 ? -0.519 7.569 -1.250 1.00 98.69 74 THR A N 1
ATOM 602 C CA . THR A 1 74 ? -0.952 8.869 -0.716 1.00 98.69 74 THR A CA 1
ATOM 6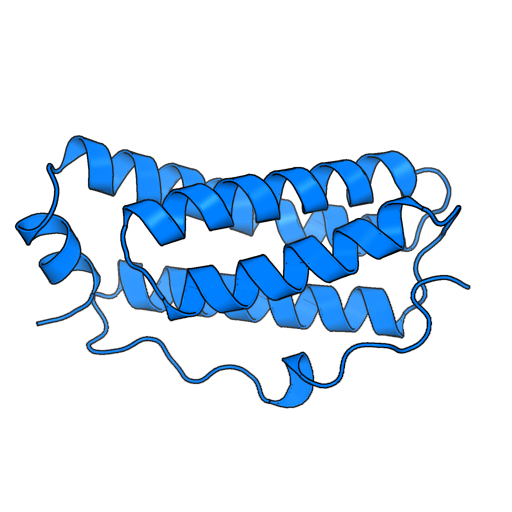03 C C . THR A 1 74 ? -2.324 8.749 -0.059 1.00 98.69 74 THR A C 1
ATOM 605 O O . THR A 1 74 ? -2.480 9.191 1.073 1.00 98.69 74 THR A O 1
ATOM 608 N N . LEU A 1 75 ? -3.280 8.089 -0.722 1.00 98.62 75 LEU A N 1
ATOM 609 C CA . LEU A 1 75 ? -4.597 7.824 -0.140 1.00 98.62 75 LEU A CA 1
ATOM 610 C C . LEU A 1 75 ? -4.487 6.976 1.137 1.00 98.62 75 LEU A C 1
ATOM 612 O O . LEU A 1 75 ? -5.061 7.326 2.162 1.00 98.62 75 LEU A O 1
ATOM 616 N N . ALA A 1 76 ? -3.735 5.874 1.090 1.00 98.62 76 ALA A N 1
ATOM 617 C CA . ALA A 1 76 ? -3.572 4.984 2.237 1.00 98.62 76 ALA A CA 1
ATOM 618 C C . ALA A 1 76 ? -2.895 5.683 3.433 1.00 98.62 76 ALA A C 1
ATOM 620 O O . ALA A 1 76 ? -3.344 5.533 4.567 1.00 98.62 76 ALA A O 1
ATOM 621 N N . GLU A 1 77 ? -1.856 6.491 3.187 1.00 98.75 77 GLU A N 1
ATOM 622 C CA . GLU A 1 77 ? -1.187 7.292 4.220 1.00 98.75 77 GLU A CA 1
ATOM 623 C C . GLU A 1 77 ? -2.148 8.297 4.868 1.00 98.75 77 GLU A C 1
ATOM 625 O O . GLU A 1 77 ? -2.155 8.414 6.091 1.00 98.75 77 GLU A O 1
ATOM 630 N N . GLU A 1 78 ? -2.963 9.002 4.075 1.00 98.56 78 GLU A N 1
ATOM 631 C CA . GLU A 1 78 ? -3.940 9.977 4.577 1.00 98.56 78 GLU A CA 1
ATOM 632 C C . GLU A 1 78 ? -4.971 9.313 5.501 1.00 98.56 78 GLU A C 1
ATOM 634 O O . GLU A 1 78 ? -5.129 9.743 6.644 1.00 98.56 78 GLU A O 1
ATOM 639 N N . ILE A 1 79 ? -5.594 8.211 5.065 1.00 98.56 79 ILE A N 1
ATOM 640 C CA . ILE A 1 79 ? -6.608 7.502 5.865 1.00 98.56 79 ILE A CA 1
ATOM 641 C C . ILE A 1 79 ? -5.996 6.863 7.117 1.00 98.56 79 ILE A C 1
ATOM 643 O O . ILE A 1 79 ? -6.566 6.949 8.206 1.00 98.56 79 ILE A O 1
ATOM 647 N N . CYS A 1 80 ? -4.802 6.270 7.017 1.00 98.44 80 CYS A N 1
ATOM 648 C CA . CYS A 1 80 ? -4.099 5.796 8.208 1.00 98.44 80 CYS A CA 1
ATOM 649 C C . CYS A 1 80 ? -3.690 6.947 9.134 1.00 98.44 80 CYS A C 1
ATOM 651 O O . CYS A 1 80 ? -3.646 6.752 10.345 1.00 98.44 80 CYS A O 1
ATOM 653 N N . GLY A 1 81 ? -3.416 8.136 8.598 1.00 98.44 81 GLY A N 1
ATOM 654 C CA . GLY A 1 81 ? -3.179 9.350 9.372 1.00 98.44 81 GLY A CA 1
ATOM 655 C C . GLY A 1 81 ? -4.374 9.715 10.249 1.00 98.44 81 GLY A C 1
ATOM 656 O O . GLY A 1 81 ? -4.192 9.966 11.436 1.00 98.44 81 GLY A O 1
ATOM 657 N N . GLU A 1 82 ? -5.588 9.661 9.703 1.00 98.19 82 GLU A N 1
ATOM 658 C CA . GLU A 1 82 ? -6.826 9.870 10.466 1.00 98.19 82 GLU A CA 1
ATOM 659 C C . GLU A 1 82 ? -7.039 8.771 11.517 1.00 98.19 82 GLU A C 1
ATOM 661 O O . GLU A 1 82 ? -7.322 9.055 12.681 1.00 98.19 82 GLU A O 1
ATOM 666 N N . ALA A 1 83 ? -6.830 7.508 11.138 1.00 98.25 83 ALA A N 1
ATOM 667 C CA . ALA A 1 83 ? -6.996 6.367 12.035 1.00 98.25 83 ALA A CA 1
ATOM 668 C C . ALA A 1 83 ? -6.050 6.404 13.254 1.00 98.25 83 ALA A C 1
ATOM 670 O O . ALA A 1 83 ? -6.400 5.894 14.321 1.00 98.25 83 ALA A O 1
ATOM 671 N N . ARG A 1 84 ? -4.865 7.018 13.139 1.00 98.00 84 ARG A N 1
ATOM 672 C CA . ARG A 1 84 ? -3.915 7.173 14.260 1.00 98.00 84 ARG A CA 1
ATOM 673 C C . ARG A 1 84 ? -4.446 8.032 15.404 1.00 98.00 84 ARG A C 1
ATOM 675 O O . ARG A 1 84 ? -3.971 7.875 16.525 1.00 98.00 84 ARG A O 1
ATOM 682 N N . GLU A 1 85 ? -5.405 8.912 15.134 1.00 97.06 85 GLU A N 1
ATOM 683 C CA . GLU A 1 85 ? -6.022 9.770 16.151 1.00 97.06 85 GLU A CA 1
ATOM 684 C C . GLU A 1 85 ? -7.130 9.042 16.941 1.00 97.06 85 GLU A C 1
ATOM 686 O O . GLU A 1 85 ? -7.646 9.560 17.935 1.00 97.06 85 GLU A O 1
ATOM 691 N N . LEU A 1 86 ? -7.491 7.821 16.529 1.00 95.81 86 LEU A N 1
ATOM 692 C CA . LEU A 1 86 ? -8.507 6.990 17.174 1.00 95.81 86 LEU A CA 1
ATOM 693 C C . LEU A 1 86 ? -7.899 6.094 18.258 1.00 95.81 86 LEU A C 1
ATOM 695 O O . LEU A 1 86 ? -6.696 5.850 18.306 1.00 95.81 86 LEU A O 1
ATOM 699 N N . GLN A 1 87 ? -8.756 5.558 19.129 1.00 92.69 87 GLN A N 1
ATOM 700 C CA . GLN A 1 87 ? -8.340 4.586 20.149 1.00 92.69 87 GLN A CA 1
ATOM 701 C C . GLN A 1 87 ? -8.433 3.135 19.660 1.00 92.69 87 GLN A C 1
ATOM 703 O O . GLN A 1 87 ? -7.815 2.253 20.255 1.00 92.69 87 GLN A O 1
ATOM 708 N N . GLY A 1 88 ? -9.168 2.904 18.569 1.00 92.75 88 GLY A N 1
ATOM 709 C CA . GLY A 1 88 ? -9.442 1.576 18.041 1.00 92.75 88 GLY A CA 1
ATOM 710 C C . GLY A 1 88 ? -10.387 0.750 18.929 1.00 92.75 88 GLY A C 1
ATOM 711 O O . GLY A 1 88 ? -10.986 1.272 19.874 1.00 92.75 88 GLY A O 1
ATOM 712 N N . PRO A 1 89 ? -10.525 -0.557 18.645 1.00 97.25 89 PRO A N 1
ATOM 713 C CA . PRO A 1 89 ? -9.968 -1.248 17.479 1.00 97.25 89 PRO A CA 1
ATOM 714 C C . PRO A 1 89 ? -10.598 -0.758 16.168 1.00 97.25 89 PRO A C 1
ATOM 716 O O . PRO A 1 89 ? -11.623 -0.075 16.182 1.00 97.25 89 PRO A O 1
ATOM 719 N N . ALA A 1 90 ? -9.986 -1.117 15.040 1.00 98.19 90 ALA A N 1
ATOM 720 C CA . ALA A 1 90 ? -10.603 -0.900 13.738 1.00 98.19 90 ALA A CA 1
ATOM 721 C C . ALA A 1 90 ? -11.912 -1.694 13.627 1.00 98.19 90 ALA A C 1
ATOM 723 O O . ALA A 1 90 ? -12.017 -2.793 14.178 1.00 98.19 90 ALA A O 1
ATOM 724 N N . ASN A 1 91 ? -12.887 -1.146 12.906 1.00 98.25 91 ASN A N 1
ATOM 725 C CA . ASN A 1 91 ? -14.057 -1.912 12.488 1.00 98.25 91 ASN A CA 1
ATOM 726 C C . ASN A 1 91 ? -13.746 -2.776 11.251 1.00 98.25 91 ASN A C 1
ATOM 728 O O . ASN A 1 91 ? -12.723 -2.589 10.588 1.00 98.25 91 ASN A O 1
ATOM 732 N N . ASP A 1 92 ? -14.641 -3.717 10.951 1.00 98.06 92 ASP A N 1
ATOM 733 C CA . ASP A 1 92 ? -14.457 -4.675 9.855 1.00 98.06 92 ASP A CA 1
ATOM 734 C C . ASP A 1 92 ? -14.363 -3.972 8.490 1.00 98.06 92 ASP A C 1
ATOM 736 O O . ASP A 1 92 ? -13.482 -4.299 7.702 1.00 98.06 92 ASP A O 1
ATOM 740 N N . ASP A 1 93 ? -15.176 -2.934 8.248 1.00 98.12 93 ASP A N 1
ATOM 741 C CA . ASP A 1 93 ? -15.157 -2.169 6.991 1.00 98.12 93 ASP A CA 1
ATOM 742 C C . ASP A 1 93 ? -13.777 -1.542 6.713 1.00 98.12 93 ASP A C 1
ATOM 744 O O . ASP A 1 93 ? -13.316 -1.518 5.569 1.00 98.12 93 ASP A O 1
ATOM 748 N N . PHE A 1 94 ? -13.098 -1.030 7.745 1.00 98.62 94 PHE A N 1
ATOM 749 C CA . PHE A 1 94 ? -11.762 -0.449 7.607 1.00 98.62 94 PHE A CA 1
ATOM 750 C C . PHE A 1 94 ? -10.677 -1.505 7.407 1.00 98.62 94 PHE A C 1
ATOM 752 O O . PHE A 1 94 ? -9.778 -1.305 6.586 1.00 98.62 94 PHE A O 1
ATOM 759 N N . VAL A 1 95 ? -10.772 -2.633 8.113 1.00 98.69 95 VAL A N 1
ATOM 760 C CA . VAL A 1 95 ? -9.862 -3.768 7.917 1.00 98.69 95 VAL A CA 1
ATOM 761 C C . VAL A 1 95 ? -9.990 -4.303 6.491 1.00 98.69 95 VAL A C 1
ATOM 763 O O . VAL A 1 95 ? -8.982 -4.396 5.792 1.00 98.69 95 VAL A O 1
ATOM 766 N N . ASP A 1 96 ? -11.210 -4.563 6.025 1.00 98.62 96 ASP A N 1
ATOM 767 C CA . ASP A 1 96 ? -11.485 -5.061 4.675 1.00 98.62 96 ASP A CA 1
ATOM 768 C C . ASP A 1 96 ? -11.012 -4.074 3.600 1.00 98.62 96 ASP A C 1
ATOM 770 O O . ASP A 1 96 ? -10.394 -4.470 2.609 1.00 98.62 96 ASP A O 1
ATOM 774 N N . TRP A 1 97 ? -11.235 -2.772 3.803 1.00 98.75 97 TRP A N 1
ATOM 775 C CA . TRP A 1 97 ? -10.743 -1.746 2.884 1.00 98.75 97 TRP A CA 1
ATOM 776 C C . TRP A 1 97 ? -9.210 -1.717 2.806 1.00 98.75 97 TRP A C 1
ATOM 778 O O . TRP A 1 97 ? -8.655 -1.626 1.710 1.00 98.75 97 TRP A O 1
ATOM 788 N N . LEU A 1 98 ? -8.506 -1.841 3.936 1.00 98.81 98 LEU A N 1
ATOM 789 C CA . LEU A 1 98 ? -7.042 -1.910 3.941 1.00 98.81 98 LEU A CA 1
ATOM 790 C C . LEU A 1 98 ? -6.511 -3.196 3.295 1.00 98.81 98 LEU A C 1
ATOM 792 O O . LEU A 1 98 ? -5.476 -3.143 2.630 1.00 98.81 98 LEU A O 1
ATOM 796 N N . LEU A 1 99 ? -7.203 -4.330 3.441 1.00 98.81 99 LEU A N 1
ATOM 797 C CA . LEU A 1 99 ? -6.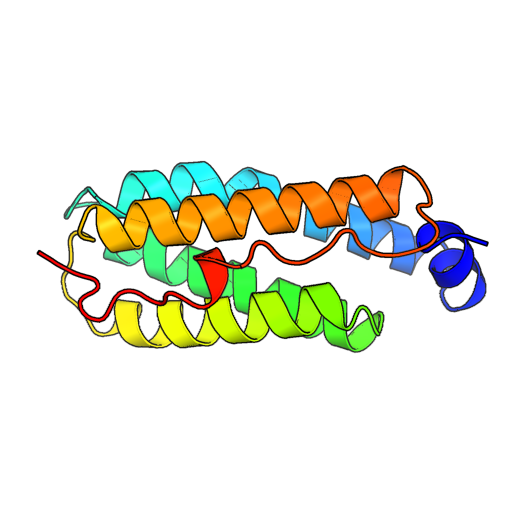846 -5.571 2.744 1.00 98.81 99 LEU A CA 1
ATOM 798 C C . LEU A 1 99 ? -6.978 -5.409 1.223 1.00 98.81 99 LEU A C 1
ATOM 800 O O . LEU A 1 99 ? -6.049 -5.751 0.499 1.00 98.81 99 LEU A O 1
ATOM 804 N N . LEU A 1 100 ? -8.045 -4.761 0.739 1.00 98.62 100 LEU A N 1
ATOM 805 C CA . LEU A 1 100 ? -8.183 -4.408 -0.683 1.00 98.62 100 LEU A CA 1
ATOM 806 C C . LEU A 1 100 ? -7.048 -3.494 -1.179 1.00 98.62 100 LEU A C 1
ATOM 808 O O . LEU A 1 100 ? -6.575 -3.628 -2.309 1.00 98.62 100 LEU A O 1
ATOM 812 N N . VAL A 1 101 ? -6.598 -2.551 -0.345 1.00 98.81 101 VAL A N 1
ATOM 813 C CA . VAL A 1 101 ? -5.435 -1.702 -0.648 1.00 98.81 101 VAL A CA 1
ATOM 814 C C . VAL A 1 101 ? -4.146 -2.533 -0.711 1.00 98.81 101 VAL A C 1
ATOM 816 O O . VAL A 1 101 ? -3.355 -2.344 -1.637 1.00 98.81 101 VAL A O 1
ATOM 819 N N . SER A 1 102 ? -3.949 -3.461 0.229 1.00 98.75 102 SER A N 1
ATOM 820 C CA . SER A 1 102 ? -2.808 -4.387 0.264 1.00 98.75 102 SER A CA 1
ATOM 821 C C . SER A 1 102 ? -2.752 -5.253 -0.998 1.00 98.75 102 SER A C 1
ATOM 823 O O . SER A 1 102 ? -1.724 -5.290 -1.674 1.00 98.75 102 SER A O 1
ATOM 825 N N . ASP A 1 103 ? -3.880 -5.847 -1.395 1.00 98.75 103 ASP A N 1
ATOM 826 C CA . ASP A 1 103 ? -4.005 -6.646 -2.622 1.00 98.75 103 ASP A CA 1
ATOM 827 C C . ASP A 1 103 ? -3.626 -5.844 -3.874 1.00 98.75 103 ASP A C 1
ATOM 829 O O . ASP A 1 103 ? -2.999 -6.345 -4.813 1.00 98.75 103 ASP A O 1
ATOM 833 N N . GLN A 1 104 ? -3.982 -4.560 -3.903 1.00 98.81 104 GLN A N 1
ATOM 834 C CA . GLN A 1 104 ? -3.646 -3.688 -5.017 1.00 98.81 104 GLN A CA 1
ATOM 835 C C . GLN A 1 104 ? -2.152 -3.328 -5.066 1.00 98.81 104 GLN A C 1
ATOM 837 O O . GLN A 1 104 ? -1.610 -3.177 -6.166 1.00 98.81 104 GLN A O 1
ATOM 842 N N . PHE A 1 105 ? -1.475 -3.209 -3.920 1.00 98.69 105 PHE A N 1
ATOM 843 C CA . PHE A 1 105 ? -0.016 -3.077 -3.888 1.00 98.69 105 PHE A CA 1
ATOM 844 C C . P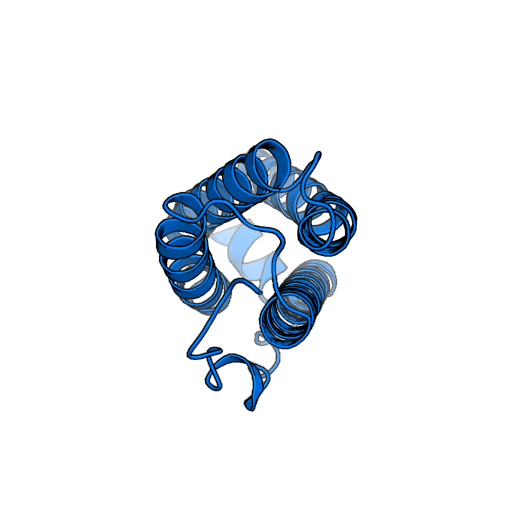HE A 1 105 ? 0.672 -4.361 -4.351 1.00 98.69 105 PHE A C 1
ATOM 846 O O . PHE A 1 105 ? 1.573 -4.286 -5.181 1.00 98.69 105 PHE A O 1
ATOM 853 N N . GLU A 1 106 ? 0.198 -5.529 -3.919 1.00 98.44 106 GLU A N 1
ATOM 854 C CA . GLU A 1 106 ? 0.689 -6.823 -4.409 1.00 98.44 106 GLU A CA 1
ATOM 855 C C . GLU A 1 106 ? 0.535 -6.954 -5.927 1.00 98.44 106 GLU A C 1
ATOM 857 O O . GLU A 1 106 ? 1.447 -7.383 -6.636 1.00 98.44 106 GLU A O 1
ATOM 862 N N . LYS A 1 107 ? -0.593 -6.503 -6.477 1.00 98.62 107 LYS A N 1
ATOM 863 C CA . LYS A 1 107 ? -0.791 -6.443 -7.927 1.00 98.62 107 LYS A CA 1
ATOM 864 C C . LYS A 1 107 ? 0.235 -5.536 -8.615 1.00 98.62 107 LYS A C 1
ATOM 866 O O . LYS A 1 107 ? 0.833 -5.950 -9.602 1.00 98.62 107 LYS A O 1
ATOM 871 N N . TYR A 1 108 ? 0.485 -4.338 -8.086 1.00 98.69 108 TYR A N 1
ATOM 872 C CA . TYR A 1 108 ? 1.501 -3.437 -8.642 1.00 98.69 108 TYR A CA 1
ATOM 873 C C . TYR A 1 108 ? 2.926 -3.985 -8.513 1.00 98.69 108 TYR A C 1
ATOM 875 O O . TYR A 1 108 ? 3.728 -3.781 -9.424 1.00 98.69 108 TYR A O 1
ATOM 883 N N . LYS A 1 109 ? 3.239 -4.705 -7.428 1.00 98.44 109 LYS A N 1
ATOM 884 C CA . LYS A 1 109 ? 4.501 -5.440 -7.261 1.00 98.44 109 LYS A CA 1
ATOM 885 C C . LYS A 1 109 ? 4.685 -6.442 -8.396 1.00 98.44 109 LYS A C 1
ATOM 887 O O . LYS A 1 109 ? 5.674 -6.368 -9.121 1.00 98.44 109 LYS A O 1
ATOM 892 N N . ASN A 1 110 ? 3.677 -7.282 -8.623 1.00 98.38 110 ASN A N 1
ATOM 893 C CA . ASN A 1 110 ? 3.678 -8.263 -9.706 1.00 98.38 110 ASN A CA 1
ATOM 894 C C . ASN A 1 110 ? 3.793 -7.611 -11.096 1.00 98.38 110 ASN A C 1
ATOM 896 O O . ASN A 1 110 ? 4.525 -8.114 -11.948 1.00 98.38 110 ASN A O 1
ATOM 900 N N . ASP A 1 111 ? 3.113 -6.486 -11.340 1.00 98.69 111 ASP A N 1
ATOM 901 C CA . ASP A 1 111 ? 3.210 -5.755 -12.612 1.00 98.69 111 ASP A CA 1
ATOM 902 C C . ASP A 1 111 ? 4.650 -5.281 -12.888 1.00 98.69 111 ASP A C 1
ATOM 904 O O . ASP A 1 111 ? 5.118 -5.341 -14.027 1.00 98.69 111 ASP A O 1
ATOM 908 N N . ILE A 1 112 ? 5.377 -4.838 -11.855 1.00 98.31 112 ILE A N 1
ATOM 909 C CA . ILE A 1 112 ? 6.786 -4.456 -11.995 1.00 98.31 112 ILE A CA 1
ATOM 910 C C . ILE A 1 112 ? 7.646 -5.698 -12.242 1.00 98.31 112 ILE A C 1
ATOM 912 O O . ILE A 1 112 ? 8.368 -5.745 -13.233 1.00 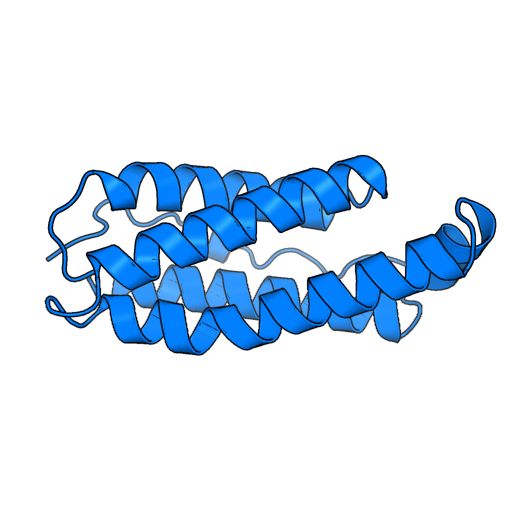98.31 112 ILE A O 1
ATOM 916 N N . GLU A 1 113 ? 7.547 -6.719 -11.389 1.00 96.69 113 GLU A N 1
ATOM 917 C CA . GLU A 1 113 ? 8.376 -7.933 -11.464 1.00 96.69 113 GLU A CA 1
ATOM 918 C C . GLU A 1 113 ? 8.215 -8.694 -12.788 1.00 96.69 113 GLU A C 1
ATOM 920 O O . GLU A 1 113 ? 9.163 -9.302 -13.287 1.00 96.69 113 GLU A O 1
ATOM 925 N N . THR A 1 114 ? 7.027 -8.634 -13.392 1.00 97.94 114 THR A N 1
ATOM 926 C CA . THR A 1 114 ? 6.736 -9.274 -14.682 1.00 97.94 114 THR A CA 1
ATOM 927 C C . THR A 1 114 ? 7.041 -8.391 -15.895 1.00 97.94 114 THR A C 1
ATOM 929 O O . THR A 1 114 ? 6.782 -8.807 -17.027 1.00 97.94 114 THR A O 1
ATOM 932 N N . ASP A 1 115 ? 7.616 -7.199 -15.689 1.00 98.44 115 ASP A N 1
ATOM 933 C CA . ASP A 1 115 ? 7.864 -6.192 -16.729 1.00 98.44 115 ASP A CA 1
ATOM 934 C C . ASP A 1 115 ? 6.593 -5.903 -17.552 1.00 98.44 115 ASP A C 1
ATOM 936 O O . ASP A 1 115 ? 6.622 -5.839 -18.787 1.00 98.44 115 ASP A O 1
ATOM 940 N N . ALA A 1 116 ? 5.451 -5.757 -16.870 1.00 98.44 116 ALA A N 1
ATOM 941 C CA . ALA A 1 116 ? 4.184 -5.437 -17.511 1.00 98.44 116 ALA A CA 1
ATOM 942 C C . ALA A 1 116 ? 4.279 -4.099 -18.259 1.00 98.44 116 ALA A C 1
ATOM 944 O O . ALA A 1 116 ? 5.009 -3.188 -17.866 1.00 98.44 116 ALA A O 1
ATOM 945 N N . GLU A 1 117 ? 3.527 -3.962 -19.353 1.00 97.81 117 GLU A N 1
ATOM 946 C CA . GLU A 1 117 ? 3.532 -2.732 -20.159 1.00 97.81 117 GLU A CA 1
ATOM 947 C C . GLU A 1 117 ? 2.943 -1.540 -19.390 1.00 97.81 117 GLU A C 1
ATOM 949 O O . GLU A 1 117 ? 3.418 -0.413 -19.514 1.00 97.81 117 GLU A O 1
ATOM 954 N N . PHE A 1 118 ? 1.932 -1.806 -18.562 1.00 97.44 118 PHE A N 1
ATOM 955 C CA . PHE A 1 118 ? 1.254 -0.826 -17.726 1.00 97.44 118 PHE A CA 1
ATOM 956 C C . PHE A 1 118 ? 0.870 -1.460 -16.395 1.00 97.44 118 PHE A C 1
ATOM 958 O O . PHE A 1 118 ? 0.656 -2.668 -16.318 1.00 97.44 118 PHE A O 1
ATOM 965 N N . PHE A 1 119 ? 0.704 -0.622 -15.373 1.00 98.44 119 PHE A N 1
ATOM 966 C CA . PHE A 1 119 ? 0.088 -1.051 -14.126 1.00 98.44 119 PHE A CA 1
ATOM 967 C C . PHE A 1 119 ? -1.355 -1.477 -14.380 1.00 98.44 119 PHE A C 1
ATOM 969 O O . PHE A 1 119 ? -2.106 -0.796 -15.089 1.00 98.44 119 PHE A O 1
ATOM 976 N N . GLY A 1 120 ? -1.757 -2.588 -13.776 1.00 96.62 120 GLY A N 1
ATOM 977 C CA . GLY A 1 120 ? -3.127 -3.045 -13.823 1.00 96.62 120 GLY A CA 1
ATOM 978 C C . GLY A 1 120 ? -4.074 -2.022 -13.196 1.00 96.62 120 GLY A C 1
ATOM 979 O O . GLY A 1 120 ? -3.708 -1.224 -12.339 1.00 96.62 120 GLY A O 1
ATOM 980 N N . VAL A 1 121 ? -5.330 -2.035 -13.634 1.00 97.19 121 VAL A N 1
ATOM 981 C CA . VAL A 1 121 ? -6.321 -1.037 -13.204 1.00 97.19 121 VAL A CA 1
ATOM 982 C C . VAL A 1 121 ? -6.534 -1.087 -11.687 1.00 97.19 121 VAL A C 1
ATOM 984 O O . VAL A 1 121 ? -6.592 -2.184 -11.121 1.00 97.19 121 VAL A O 1
ATOM 987 N N . LEU A 1 122 ? -6.670 0.095 -11.073 1.00 97.56 122 LEU A N 1
ATOM 988 C CA . LEU A 1 122 ? -7.040 0.268 -9.668 1.00 97.56 122 LEU A CA 1
ATOM 989 C C . LEU A 1 122 ? -8.403 -0.383 -9.391 1.00 97.56 122 LEU A C 1
ATOM 991 O O . LEU A 1 122 ? -9.363 -0.112 -10.118 1.00 97.56 122 LEU A O 1
ATOM 995 N N . ASP A 1 123 ? -8.512 -1.176 -8.327 1.00 97.81 123 ASP A N 1
ATOM 996 C CA . ASP A 1 123 ? -9.812 -1.670 -7.873 1.00 97.81 123 ASP A CA 1
ATOM 997 C C . ASP A 1 123 ? -10.744 -0.498 -7.508 1.00 97.81 123 ASP A C 1
ATOM 999 O O . ASP A 1 123 ? -10.437 0.350 -6.667 1.00 97.81 123 ASP A O 1
ATOM 1003 N N . ALA A 1 124 ? -11.912 -0.441 -8.150 1.00 96.69 124 ALA A N 1
ATOM 1004 C CA . ALA A 1 124 ? -12.883 0.631 -7.956 1.00 96.69 124 ALA A CA 1
ATOM 1005 C C . ALA A 1 124 ? -13.520 0.638 -6.553 1.00 96.69 124 ALA A C 1
ATOM 1007 O O . ALA A 1 124 ? -14.177 1.609 -6.185 1.00 96.69 124 ALA A O 1
ATOM 1008 N N . ASN A 1 125 ? -13.363 -0.417 -5.755 1.00 97.25 125 ASN A N 1
ATOM 1009 C CA . ASN A 1 125 ? -13.796 -0.422 -4.362 1.00 97.25 125 ASN A CA 1
ATOM 1010 C C . ASN A 1 125 ? -12.844 0.365 -3.457 1.00 97.25 125 ASN A C 1
ATOM 1012 O O . ASN A 1 125 ? -13.287 0.850 -2.423 1.00 97.25 125 ASN A O 1
ATOM 1016 N N . ILE A 1 126 ? -11.594 0.607 -3.866 1.00 97.81 126 ILE A N 1
ATOM 1017 C CA . ILE A 1 126 ? -10.639 1.403 -3.076 1.00 97.81 126 ILE A CA 1
ATOM 1018 C C . ILE A 1 126 ? -11.120 2.850 -2.914 1.00 97.81 126 ILE A C 1
ATOM 1020 O O . ILE A 1 126 ? -10.896 3.464 -1.874 1.00 97.81 126 ILE A O 1
ATOM 1024 N N . VAL A 1 127 ? -11.859 3.398 -3.887 1.00 95.62 127 VAL A N 1
ATOM 1025 C CA . VAL A 1 127 ? -12.436 4.749 -3.751 1.00 95.62 127 VAL A CA 1
ATOM 1026 C C . VAL A 1 127 ? -13.649 4.802 -2.813 1.00 95.62 127 VAL A C 1
ATOM 1028 O O . VAL A 1 127 ? -14.130 5.890 -2.501 1.00 95.62 127 VAL A O 1
ATOM 1031 N N . LYS A 1 128 ? -14.154 3.654 -2.343 1.00 96.44 128 LYS A N 1
ATOM 1032 C CA . LYS A 1 128 ? -15.228 3.564 -1.344 1.00 96.44 128 LYS A CA 1
ATOM 1033 C C . LYS A 1 128 ? -14.621 3.573 0.060 1.00 96.44 128 LYS A C 1
ATOM 1035 O O . LYS A 1 128 ? -14.656 2.573 0.767 1.00 96.44 128 LYS A O 1
ATOM 1040 N N . ILE A 1 129 ? -14.038 4.710 0.427 1.00 96.88 129 ILE A N 1
ATOM 1041 C CA . ILE A 1 129 ? -13.392 4.902 1.729 1.00 96.88 129 ILE A CA 1
ATOM 1042 C C . ILE A 1 129 ? -14.449 4.753 2.844 1.00 96.88 129 ILE A C 1
ATOM 1044 O O . ILE A 1 129 ? -15.505 5.395 2.752 1.00 96.88 129 ILE A O 1
ATOM 1048 N N . PRO A 1 130 ? -14.199 3.941 3.887 1.00 96.19 130 PRO A N 1
ATOM 1049 C CA . PRO A 1 130 ? -15.100 3.821 5.029 1.00 96.19 130 PRO A CA 1
ATOM 1050 C C . PRO A 1 130 ? -15.284 5.166 5.741 1.00 96.19 130 PRO A C 1
ATOM 1052 O O . PRO A 1 130 ? -14.324 5.888 5.990 1.00 96.19 130 PRO A O 1
ATOM 1055 N N . GLN A 1 131 ? -16.526 5.514 6.089 1.00 93.19 131 GLN A N 1
ATOM 1056 C CA . GLN A 1 131 ? -16.826 6.781 6.782 1.00 93.19 131 GLN A CA 1
ATOM 1057 C C . GLN A 1 131 ? -16.482 6.748 8.274 1.00 93.19 131 GLN A C 1
ATOM 1059 O O . GLN A 1 131 ? -16.291 7.792 8.893 1.00 93.19 131 GLN A O 1
ATOM 1064 N N . LYS A 1 132 ? -16.455 5.548 8.856 1.00 95.38 132 LYS A N 1
ATOM 1065 C CA . LYS A 1 132 ? -16.070 5.289 10.239 1.00 95.38 132 LYS A CA 1
ATOM 1066 C C . LYS A 1 132 ? -14.959 4.248 10.209 1.00 95.38 132 LYS A C 1
ATOM 1068 O O . LYS A 1 132 ? -15.098 3.267 9.483 1.00 95.38 132 LYS A O 1
ATOM 1073 N N . LEU A 1 133 ? -13.891 4.454 10.975 1.00 96.19 133 LEU A N 1
ATOM 1074 C CA . LEU A 1 133 ? -12.706 3.584 10.948 1.00 96.19 133 LEU A CA 1
ATOM 1075 C C . LEU A 1 133 ? -12.593 2.687 12.193 1.00 96.19 133 LEU A C 1
ATOM 1077 O O . LEU A 1 133 ? -11.948 1.644 12.143 1.00 96.19 133 LEU A O 1
ATOM 1081 N N . ASP A 1 134 ? -13.239 3.063 13.296 1.00 93.38 134 ASP A N 1
ATOM 1082 C CA . ASP A 1 134 ? -13.269 2.337 14.567 1.00 93.38 134 ASP A CA 1
ATOM 1083 C C . ASP A 1 134 ? -14.677 1.825 14.926 1.00 93.38 134 ASP A C 1
ATOM 1085 O O . ASP A 1 134 ? -15.665 2.079 14.220 1.00 93.38 134 ASP A O 1
ATOM 1089 N N . VAL A 1 135 ? -14.750 1.034 16.002 1.00 89.94 135 VAL A N 1
ATOM 1090 C CA . VAL A 1 135 ? -15.988 0.410 16.516 1.00 89.94 135 VAL A CA 1
ATOM 1091 C C . VAL A 1 135 ? -16.954 1.416 17.130 1.00 89.94 135 VAL A C 1
ATOM 1093 O O . VAL A 1 135 ? -16.554 2.441 17.717 1.00 89.94 135 VAL A O 1
#

Organism: NCBI:txid2762557

pLDDT: mean 97.74, std 1.79, range [83.75, 98.88]

Foldseek 3Di:
DFLQVVLVVVDPPVLSVVLLVLLVVLLVLQLVLLVCLQPLVRVLVSLVVQLVSLVVQLVSCVVSVVVVSNVLSVLSNVVSVVSNVDSASFDPLQSVLSVLSSVLSVQQSVRNVVRNRDRDDRDPCNVVHDPDTHD

Sequence (135 aa):
MGILKSLEIDYSYDIVEEFLSHYSLMCDLMEPLIIGLARNDRYNANINELFRIFHNIKSASSFMKLNPIFKLTTLAEEICGEARELQGPANDDFVDWLLLVSDQFEKYKNDIETDAEFFGVLDANIVKIPQKLDV

InterPro domains:
  IPR008207 Signal transduction histidine kinase, phosphotransfer (Hpt) domain [PF01627] (44-100)
  IPR008207 Signal transduction histidine kinase, phosphotransfer (Hpt) domain [PS50894] (8-112)
  IPR036641 HPT domain superfamily [G3DSA:1.20.120.160] (12-132)
  IPR036641 HPT domain superfamily [SSF47226] (13-120)